Protein AF-A0A9E3NWP6-F1 (afdb_monomer_lite)

Foldseek 3Di:
DDDPQVDAWEKEKEWEDDPQFKIKIWMDGDQDFTKIKIKGWPDADQFKTKIKMKMKTKDQDQAFFPDPDDGDRDDRKIKIKIWIWIWIWGADAQKIKIKTWGKMWIDIPQGIWIKTKIKIWMWGRPDQFKIKIWMKMFMATPDDRGGPGYIYTYIYIYGRNHDHHHPPPPPPDD

Structure (mmCIF, N/CA/C/O backbone):
data_AF-A0A9E3NWP6-F1
#
_entry.id   AF-A0A9E3NWP6-F1
#
loop_
_atom_site.group_PDB
_atom_site.id
_atom_site.type_symbol
_atom_site.label_atom_id
_atom_site.label_alt_id
_atom_site.label_comp_id
_atom_site.label_asym_id
_atom_site.label_entity_id
_atom_site.label_seq_id
_atom_site.pdbx_PDB_ins_code
_atom_site.Cartn_x
_atom_site.Cartn_y
_atom_site.Cartn_z
_atom_site.occupancy
_atom_site.B_iso_or_equiv
_atom_site.auth_seq_id
_atom_site.auth_comp_id
_atom_site.auth_asym_id
_atom_site.auth_atom_id
_atom_site.pdbx_PDB_model_num
ATOM 1 N N . MET A 1 1 ? 6.097 -14.746 -21.390 1.00 36.91 1 MET A N 1
ATOM 2 C CA . MET A 1 1 ? 7.349 -15.071 -20.687 1.00 36.91 1 MET A CA 1
ATOM 3 C C . MET A 1 1 ? 7.131 -14.638 -19.267 1.00 36.91 1 MET A C 1
ATOM 5 O O . MET A 1 1 ? 6.776 -13.486 -19.053 1.00 36.91 1 MET A O 1
ATOM 9 N N . ASP A 1 2 ? 7.140 -15.619 -18.379 1.00 37.25 2 ASP A N 1
ATOM 10 C CA . ASP A 1 2 ? 6.638 -15.508 -17.022 1.00 37.25 2 ASP A CA 1
ATOM 11 C C . ASP A 1 2 ? 7.468 -14.482 -16.260 1.00 37.25 2 ASP A C 1
ATOM 13 O O . ASP A 1 2 ? 8.669 -14.675 -16.076 1.00 37.25 2 ASP A O 1
ATOM 17 N N . ALA A 1 3 ? 6.831 -13.381 -15.846 1.00 45.28 3 ALA A N 1
ATOM 18 C CA . ALA A 1 3 ? 7.364 -12.569 -14.764 1.00 45.28 3 ALA A CA 1
ATOM 19 C C . ALA A 1 3 ? 7.748 -13.545 -13.654 1.00 45.28 3 ALA A C 1
ATOM 21 O O . ALA A 1 3 ? 6.949 -14.434 -13.335 1.00 45.28 3 ALA A O 1
ATOM 22 N N . ASP A 1 4 ? 8.961 -13.425 -13.120 1.00 50.03 4 ASP A N 1
ATOM 23 C CA . ASP A 1 4 ? 9.461 -14.300 -12.067 1.00 50.03 4 ASP A CA 1
ATOM 24 C C . ASP A 1 4 ? 8.696 -14.011 -10.762 1.00 50.03 4 ASP A C 1
ATOM 26 O O . ASP A 1 4 ? 9.177 -13.411 -9.804 1.00 50.03 4 ASP A O 1
ATOM 30 N N . ALA A 1 5 ? 7.427 -14.420 -10.749 1.00 51.50 5 ALA A N 1
ATOM 31 C CA . ALA A 1 5 ? 6.506 -14.388 -9.632 1.00 51.50 5 ALA A CA 1
ATOM 32 C C . ALA A 1 5 ? 6.895 -15.429 -8.571 1.00 51.50 5 ALA A C 1
ATOM 34 O O . ALA A 1 5 ? 6.183 -15.577 -7.578 1.00 51.50 5 ALA A O 1
ATOM 35 N N . SER A 1 6 ? 7.999 -16.162 -8.777 1.00 57.75 6 SER A N 1
ATOM 36 C CA . SER A 1 6 ? 8.410 -17.272 -7.925 1.00 57.75 6 SER A CA 1
ATOM 37 C C . SER A 1 6 ? 8.889 -16.811 -6.547 1.00 57.75 6 SER A C 1
ATOM 39 O O . SER A 1 6 ? 8.763 -17.570 -5.585 1.00 57.75 6 SER A O 1
ATOM 41 N N . ILE A 1 7 ? 9.350 -15.557 -6.406 1.00 69.69 7 ILE A N 1
ATOM 42 C CA . ILE A 1 7 ? 9.814 -15.022 -5.121 1.00 69.69 7 ILE A CA 1
ATOM 43 C C . ILE A 1 7 ? 8.924 -13.856 -4.661 1.00 69.69 7 ILE A C 1
ATOM 45 O O . ILE A 1 7 ? 9.061 -12.730 -5.154 1.00 69.69 7 ILE A O 1
ATOM 49 N N . PRO A 1 8 ? 8.026 -14.075 -3.680 1.00 78.56 8 PRO A N 1
ATOM 50 C CA . PRO A 1 8 ? 7.246 -12.992 -3.104 1.00 78.56 8 PRO A CA 1
ATOM 51 C C . PRO A 1 8 ? 8.163 -11.996 -2.387 1.00 78.56 8 PRO A C 1
ATOM 53 O O . PRO A 1 8 ? 9.048 -12.369 -1.613 1.00 78.56 8 PRO A O 1
ATOM 56 N N . ARG A 1 9 ? 7.926 -10.703 -2.611 1.00 84.19 9 ARG A N 1
ATOM 57 C CA . ARG A 1 9 ? 8.623 -9.624 -1.900 1.00 84.19 9 ARG A CA 1
ATOM 58 C C . ARG A 1 9 ? 7.958 -9.377 -0.557 1.00 84.19 9 ARG A C 1
ATOM 60 O O . ARG A 1 9 ? 6.734 -9.390 -0.463 1.00 84.19 9 ARG A O 1
ATOM 67 N N . PHE A 1 10 ? 8.745 -9.086 0.474 1.00 85.69 10 PHE A N 1
ATOM 68 C CA . PHE A 1 10 ? 8.215 -8.813 1.809 1.00 85.69 10 PHE A CA 1
ATOM 69 C C . PHE A 1 10 ? 8.406 -7.352 2.177 1.00 85.69 10 PHE A C 1
ATOM 71 O O . PHE A 1 10 ? 9.498 -6.800 2.029 1.00 85.69 10 PHE A O 1
ATOM 78 N N . SER A 1 11 ? 7.355 -6.728 2.702 1.00 87.62 11 SER A N 1
ATOM 79 C CA . SER A 1 11 ? 7.422 -5.343 3.159 1.00 87.62 11 SER A CA 1
ATOM 80 C C . SER A 1 11 ? 6.708 -5.126 4.485 1.00 87.62 11 SER A C 1
ATOM 82 O O . SER A 1 11 ? 5.706 -5.763 4.798 1.00 87.62 11 SER A O 1
ATOM 84 N N . ALA A 1 12 ? 7.215 -4.179 5.258 1.00 90.38 12 ALA A N 1
ATOM 85 C CA . ALA A 1 12 ? 6.575 -3.648 6.442 1.00 90.38 12 ALA A CA 1
ATOM 86 C C . ALA A 1 12 ? 6.316 -2.154 6.238 1.00 90.38 12 ALA A C 1
ATOM 88 O O . ALA A 1 12 ? 7.115 -1.438 5.636 1.00 90.38 12 ALA A O 1
ATOM 89 N N . SER A 1 13 ? 5.190 -1.663 6.737 1.00 89.94 13 SER A N 1
ATOM 90 C CA . SER A 1 13 ? 4.888 -0.237 6.735 1.00 89.94 13 SER A CA 1
ATOM 91 C C . SER A 1 13 ? 4.402 0.221 8.092 1.00 89.94 13 SER A C 1
ATOM 93 O O . SER A 1 13 ? 3.730 -0.504 8.819 1.00 89.94 13 SER A O 1
ATOM 95 N N . TRP A 1 14 ? 4.755 1.449 8.426 1.00 91.94 14 TRP A N 1
ATOM 96 C CA . TRP A 1 14 ? 4.299 2.151 9.604 1.00 91.94 14 TRP A CA 1
ATOM 97 C C . TRP A 1 14 ? 3.488 3.351 9.148 1.00 91.94 14 TRP A C 1
ATOM 99 O O . TRP A 1 14 ? 3.963 4.133 8.331 1.00 91.94 14 TRP A O 1
ATOM 109 N N . ARG A 1 15 ? 2.292 3.532 9.703 1.00 90.88 15 ARG A N 1
ATOM 110 C CA . ARG A 1 15 ? 1.419 4.677 9.447 1.00 90.88 15 ARG A CA 1
ATOM 111 C C . ARG A 1 15 ? 0.958 5.314 10.736 1.00 90.88 15 ARG A C 1
ATOM 113 O O . ARG A 1 15 ? 0.640 4.626 11.705 1.00 90.88 15 ARG A O 1
ATOM 120 N N . THR A 1 16 ? 0.857 6.634 10.714 1.00 90.38 16 THR A N 1
ATOM 121 C CA . THR A 1 16 ? 0.251 7.418 11.782 1.00 90.38 16 THR A CA 1
ATOM 122 C C . THR A 1 16 ? -0.849 8.312 11.231 1.00 90.38 16 THR A C 1
ATOM 124 O O . THR A 1 16 ? -0.682 8.943 10.188 1.00 90.38 16 THR A O 1
ATOM 127 N N . GLY A 1 17 ? -1.973 8.391 11.941 1.00 86.62 17 GLY A N 1
ATOM 128 C CA . GLY A 1 17 ? -3.023 9.358 1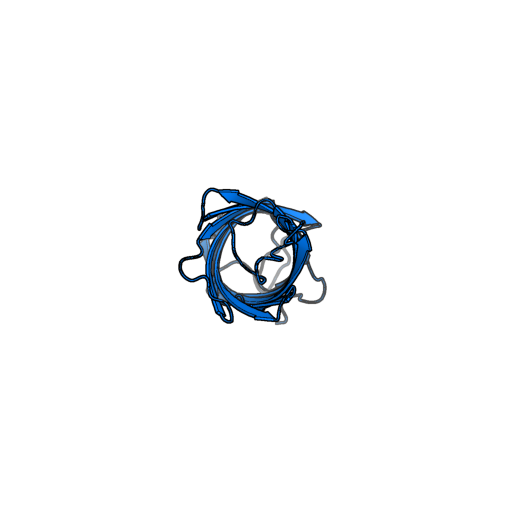1.631 1.00 86.62 17 GLY A CA 1
ATOM 129 C C . GLY A 1 17 ? -2.566 10.796 11.879 1.00 86.62 17 GLY A C 1
ATOM 130 O O . GLY A 1 17 ? -1.887 11.081 12.870 1.00 86.62 17 GLY A O 1
ATOM 131 N N . VAL A 1 18 ? -2.961 11.693 10.977 1.00 86.19 18 VAL A N 1
ATOM 132 C CA . VAL A 1 18 ? -2.773 13.144 11.049 1.00 86.19 18 VAL A CA 1
ATOM 133 C C . VAL A 1 18 ? -4.146 13.792 10.877 1.00 86.19 18 VAL A C 1
ATOM 135 O O . VAL A 1 18 ? -4.735 13.777 9.797 1.00 86.19 18 VAL A O 1
ATOM 138 N N . GLY A 1 19 ? -4.696 14.332 11.964 1.00 82.12 19 GLY A N 1
ATOM 139 C CA . GLY A 1 19 ? -6.079 14.814 11.978 1.00 82.12 19 GLY A CA 1
ATOM 140 C C . GLY A 1 19 ? -7.090 13.688 11.757 1.00 82.12 19 GLY A C 1
ATOM 141 O O . GLY A 1 19 ? -6.796 12.521 12.002 1.00 82.12 19 GLY A O 1
ATOM 142 N N . GLU A 1 20 ? -8.297 14.037 11.306 1.00 78.75 20 GLU A N 1
ATOM 143 C CA . GLU A 1 20 ? -9.404 13.080 11.238 1.00 78.75 20 GLU A CA 1
ATOM 144 C C . GLU A 1 20 ? -9.392 12.181 10.008 1.00 78.75 20 GLU A C 1
ATOM 146 O O . GLU A 1 20 ? -9.890 11.067 10.082 1.00 78.75 20 GLU A O 1
ATOM 151 N N . ARG A 1 21 ? -8.865 12.629 8.867 1.00 83.69 21 ARG A N 1
ATOM 152 C CA . ARG A 1 21 ? -9.033 11.918 7.584 1.00 83.69 21 ARG A CA 1
ATOM 153 C C . ARG A 1 21 ? -7.728 11.512 6.922 1.00 83.69 21 ARG A C 1
ATOM 155 O O . ARG A 1 21 ? -7.772 10.723 5.978 1.00 83.69 21 ARG A O 1
ATOM 162 N N . PHE A 1 22 ? -6.596 12.007 7.411 1.00 87.12 22 PHE A N 1
ATOM 163 C CA . PHE A 1 22 ? -5.298 11.753 6.807 1.00 87.12 22 PHE A CA 1
ATOM 164 C C . PHE A 1 22 ? -4.470 10.793 7.647 1.00 87.12 22 PHE A C 1
ATOM 166 O O . PHE A 1 22 ? -4.563 10.750 8.872 1.00 87.12 22 PHE A O 1
ATOM 173 N N . GLU A 1 23 ? -3.648 10.020 6.961 1.00 89.44 23 GLU A N 1
ATOM 174 C CA . GLU A 1 23 ? -2.584 9.217 7.535 1.00 89.44 23 GLU A CA 1
ATOM 175 C C . GLU A 1 23 ? -1.332 9.434 6.692 1.00 89.44 23 GLU A C 1
ATOM 177 O O . GLU A 1 23 ? -1.413 9.588 5.471 1.00 89.44 23 GLU A O 1
ATOM 182 N N . ILE A 1 24 ? -0.183 9.441 7.352 1.00 92.00 24 ILE A N 1
ATOM 183 C CA . ILE A 1 24 ? 1.125 9.453 6.703 1.00 92.00 24 ILE A CA 1
ATOM 184 C C . ILE A 1 24 ? 1.887 8.209 7.126 1.00 92.00 24 ILE A C 1
ATOM 186 O O . ILE A 1 24 ? 1.740 7.737 8.259 1.00 92.00 24 ILE A O 1
ATOM 190 N N . GLY A 1 25 ? 2.702 7.677 6.229 1.00 90.94 25 GLY A N 1
ATOM 191 C CA . GLY A 1 25 ? 3.407 6.437 6.463 1.00 90.94 25 GLY A CA 1
ATOM 192 C C . GLY A 1 25 ? 4.764 6.351 5.808 1.00 90.94 25 GLY A C 1
ATOM 193 O O . GLY A 1 25 ? 5.115 7.121 4.919 1.00 90.94 25 GLY A O 1
ATOM 194 N N . MET A 1 26 ? 5.503 5.357 6.273 1.00 92.38 26 MET A N 1
ATOM 195 C CA . MET A 1 26 ? 6.764 4.895 5.727 1.00 92.38 26 MET A CA 1
ATOM 196 C C . MET A 1 26 ? 6.650 3.395 5.465 1.00 92.38 26 MET A C 1
ATOM 198 O O . MET A 1 26 ? 6.032 2.669 6.243 1.00 92.38 26 MET A O 1
ATOM 202 N N . GLN A 1 27 ? 7.267 2.921 4.392 1.00 88.06 27 GLN A N 1
ATOM 203 C CA . GLN A 1 27 ? 7.396 1.509 4.059 1.00 88.06 27 GLN A CA 1
ATOM 204 C C . GLN A 1 27 ? 8.871 1.168 3.861 1.00 88.06 27 GLN A C 1
ATOM 206 O O . GLN A 1 27 ? 9.616 1.946 3.273 1.00 88.06 27 GLN A O 1
ATOM 211 N N . ALA A 1 28 ? 9.272 -0.012 4.317 1.00 86.00 28 ALA A N 1
ATOM 212 C CA . ALA A 1 28 ? 10.558 -0.622 4.012 1.00 86.00 28 ALA A CA 1
ATOM 213 C C . ALA A 1 28 ? 10.379 -2.141 3.918 1.00 86.00 28 ALA A C 1
ATOM 215 O O . ALA A 1 28 ? 9.421 -2.692 4.458 1.00 86.00 28 ALA A O 1
ATOM 216 N N . GLY A 1 29 ? 11.280 -2.854 3.254 1.00 76.19 29 GLY A N 1
ATOM 217 C CA . GLY A 1 29 ? 11.186 -4.308 3.216 1.00 76.19 29 GLY A CA 1
ATOM 218 C C . GLY A 1 29 ? 12.443 -4.991 2.721 1.00 76.19 29 GLY A C 1
ATOM 219 O O . GLY A 1 29 ? 13.368 -4.351 2.229 1.00 76.19 29 GLY A O 1
ATOM 220 N N . ILE A 1 30 ? 12.453 -6.314 2.850 1.00 66.88 30 ILE A N 1
ATOM 221 C CA . ILE A 1 30 ? 13.525 -7.165 2.339 1.00 66.88 30 ILE A CA 1
ATOM 222 C C . ILE A 1 30 ? 13.279 -7.298 0.835 1.00 66.88 30 ILE A C 1
ATOM 224 O O . ILE A 1 30 ? 12.220 -7.777 0.428 1.00 66.88 30 ILE A O 1
ATOM 228 N N . LEU A 1 31 ? 14.215 -6.800 0.019 1.00 66.94 31 LEU A N 1
ATOM 229 C CA . LEU A 1 31 ? 14.073 -6.681 -1.444 1.00 66.94 31 LEU A CA 1
ATOM 230 C C . LEU A 1 31 ? 12.910 -5.774 -1.895 1.00 66.94 31 LEU A C 1
ATOM 232 O O . LEU A 1 31 ? 12.494 -5.818 -3.053 1.00 66.94 31 LEU A O 1
ATOM 236 N N . SER A 1 32 ? 12.387 -4.936 -0.993 1.00 68.06 32 SER A N 1
ATOM 237 C CA . SER A 1 32 ? 11.354 -3.950 -1.315 1.00 68.06 32 SER A CA 1
ATOM 238 C C . SER A 1 32 ? 11.915 -2.527 -1.244 1.00 68.06 32 SER A C 1
ATOM 240 O O . SER A 1 32 ? 12.754 -2.245 -0.387 1.00 68.06 32 SER A O 1
ATOM 242 N N . PRO A 1 33 ? 11.440 -1.612 -2.107 1.00 70.69 33 PRO A N 1
ATOM 243 C CA . PRO A 1 33 ? 11.812 -0.202 -2.051 1.00 70.69 33 PRO A CA 1
ATOM 244 C C . PRO A 1 33 ? 11.476 0.423 -0.686 1.00 70.69 33 PRO A C 1
ATOM 246 O O . PRO A 1 33 ? 10.473 0.060 -0.062 1.00 70.69 33 PRO A O 1
ATOM 249 N N . VAL A 1 34 ? 12.273 1.402 -0.250 1.00 84.44 34 VAL A N 1
ATOM 250 C CA . VAL A 1 34 ? 11.901 2.271 0.878 1.00 84.44 34 VAL A CA 1
ATOM 251 C C . VAL A 1 34 ? 11.014 3.383 0.336 1.00 84.44 34 VAL A C 1
ATOM 253 O O . VAL A 1 34 ? 11.286 3.942 -0.725 1.00 84.44 34 VAL A O 1
ATOM 256 N N . GLY A 1 35 ? 9.933 3.708 1.031 1.00 87.38 35 GLY A N 1
ATOM 257 C CA . GLY A 1 35 ? 8.978 4.690 0.542 1.00 87.38 35 GLY A CA 1
ATOM 258 C C . GLY A 1 35 ? 8.198 5.390 1.632 1.00 87.38 35 GLY A C 1
ATOM 259 O O . GLY A 1 35 ? 8.239 5.011 2.799 1.00 87.38 35 GLY A O 1
ATOM 260 N N . PHE A 1 36 ? 7.454 6.401 1.207 1.00 91.94 36 PHE A N 1
ATOM 261 C CA . PHE A 1 36 ? 6.518 7.151 2.024 1.00 91.94 36 PHE A CA 1
ATOM 262 C C . PHE A 1 36 ? 5.139 7.090 1.384 1.00 91.94 36 PHE A C 1
ATOM 264 O O . PHE A 1 36 ? 5.004 7.074 0.157 1.00 91.94 36 PHE A O 1
ATOM 271 N N . ASP A 1 37 ? 4.102 7.050 2.210 1.00 90.06 37 ASP A N 1
ATOM 272 C CA . ASP A 1 37 ? 2.731 7.116 1.731 1.00 90.06 37 ASP A CA 1
ATOM 273 C C . ASP A 1 37 ? 1.894 8.150 2.465 1.00 90.06 37 ASP A C 1
ATOM 275 O O . ASP A 1 37 ? 2.145 8.502 3.616 1.00 90.06 37 ASP A O 1
ATOM 279 N N . VAL A 1 38 ? 0.906 8.660 1.740 1.00 91.44 38 VAL A N 1
ATOM 280 C CA . VAL A 1 38 ? -0.152 9.513 2.252 1.00 91.44 38 VAL A CA 1
ATOM 281 C C . VAL A 1 38 ? -1.462 8.827 1.918 1.00 91.44 38 VAL A C 1
ATOM 283 O O . VAL A 1 38 ? -1.704 8.408 0.786 1.00 91.44 38 VAL A O 1
ATOM 286 N N . LYS A 1 39 ? -2.325 8.703 2.916 1.00 91.75 39 LYS A N 1
ATOM 287 C CA . LYS A 1 39 ? -3.651 8.119 2.773 1.00 91.75 39 LYS A CA 1
ATOM 288 C C . LYS A 1 39 ? -4.683 9.136 3.214 1.00 91.75 39 LYS A C 1
ATOM 290 O O . LYS A 1 39 ? -4.601 9.702 4.301 1.00 91.75 39 LYS A O 1
ATOM 295 N N . TRP A 1 40 ? -5.676 9.343 2.368 1.00 91.38 40 TRP A N 1
ATOM 296 C CA . TRP A 1 40 ? -6.817 10.199 2.624 1.00 91.38 40 TRP A CA 1
ATOM 297 C C . TRP A 1 40 ? -8.092 9.365 2.626 1.00 91.38 40 TRP A C 1
ATOM 299 O O . TRP A 1 40 ? -8.344 8.599 1.705 1.00 91.38 40 TRP A O 1
ATOM 309 N N . ASN A 1 41 ? -8.906 9.517 3.665 1.00 89.50 41 ASN A N 1
ATOM 310 C CA . ASN A 1 41 ? -10.128 8.751 3.875 1.00 89.50 41 ASN A CA 1
ATOM 311 C C . ASN A 1 41 ? -11.349 9.684 3.745 1.00 89.50 41 ASN A C 1
ATOM 313 O O . ASN A 1 41 ? -11.809 10.217 4.762 1.00 89.50 41 ASN A O 1
ATOM 317 N N . PRO A 1 42 ? -11.853 9.951 2.527 1.00 87.25 42 PRO A N 1
ATOM 318 C CA . PRO A 1 42 ? -13.016 10.813 2.328 1.00 87.25 42 PRO A CA 1
ATOM 319 C C . PRO A 1 42 ? -14.309 10.214 2.880 1.00 87.25 42 PRO A C 1
ATOM 321 O O . PRO A 1 42 ? -15.148 10.965 3.375 1.00 87.25 42 PRO A O 1
ATOM 324 N N . VAL A 1 43 ? -14.470 8.888 2.809 1.00 85.31 43 VAL A N 1
ATOM 325 C CA . VAL A 1 43 ? -15.674 8.193 3.276 1.00 85.31 43 VAL A CA 1
ATOM 326 C C . VAL A 1 43 ? -15.291 7.231 4.381 1.00 85.31 43 VAL A C 1
ATOM 328 O O . VAL A 1 43 ? -14.469 6.337 4.183 1.00 85.31 43 VAL A O 1
ATOM 331 N N . ARG A 1 44 ? -15.915 7.424 5.543 1.00 80.00 44 ARG A N 1
ATOM 332 C CA . ARG A 1 44 ? -15.776 6.552 6.704 1.00 80.00 44 ARG A CA 1
ATOM 333 C C . ARG A 1 44 ? -17.151 6.169 7.215 1.00 80.00 44 ARG A C 1
ATOM 335 O O . ARG A 1 44 ? -17.863 7.015 7.752 1.00 80.00 44 ARG A O 1
ATOM 342 N N . GLY A 1 45 ? -17.534 4.918 7.012 1.00 75.00 45 GLY A N 1
ATOM 343 C CA . GLY A 1 45 ? -18.863 4.420 7.335 1.00 75.00 45 GLY A CA 1
ATOM 344 C C . GLY A 1 45 ? -18.831 3.291 8.355 1.00 75.00 45 GLY A C 1
ATOM 345 O O . GLY A 1 45 ? -17.805 2.682 8.637 1.00 75.00 45 GLY A O 1
ATOM 346 N N . ARG A 1 46 ? -20.001 2.953 8.905 1.00 79.62 46 ARG A N 1
ATOM 347 C CA . ARG A 1 46 ? -20.125 1.787 9.794 1.00 79.62 46 ARG A CA 1
ATOM 348 C C . ARG A 1 46 ? -19.818 0.473 9.070 1.00 79.62 46 ARG A C 1
ATOM 350 O O . ARG A 1 46 ? -19.254 -0.426 9.681 1.00 79.62 46 ARG A O 1
ATOM 357 N N . THR A 1 47 ? -20.185 0.387 7.794 1.00 84.56 47 THR A N 1
ATOM 358 C CA . THR A 1 47 ? -20.093 -0.838 6.984 1.00 84.56 47 THR A CA 1
ATOM 359 C C . THR A 1 47 ? -19.074 -0.718 5.859 1.00 84.56 47 THR A C 1
ATOM 361 O O . THR A 1 47 ? -18.425 -1.702 5.524 1.00 84.56 47 THR A O 1
ATOM 364 N N . PHE A 1 48 ? -18.926 0.473 5.283 1.00 88.69 48 PHE A N 1
ATOM 365 C CA . PHE A 1 48 ? -18.120 0.689 4.088 1.00 88.69 48 PHE A CA 1
ATOM 366 C C . PHE A 1 48 ? -17.219 1.904 4.235 1.00 88.69 48 PHE A C 1
ATOM 368 O O . PHE A 1 48 ? -17.662 2.939 4.740 1.00 88.69 48 PHE A O 1
ATOM 375 N N . ASP A 1 49 ? -16.009 1.773 3.698 1.00 85.00 49 ASP A N 1
ATOM 376 C CA . ASP A 1 49 ? -15.009 2.826 3.642 1.00 85.00 49 ASP A CA 1
ATOM 377 C C . ASP A 1 49 ? -14.395 2.979 2.270 1.00 85.00 49 ASP A C 1
ATOM 379 O O . ASP A 1 49 ? -14.180 2.011 1.539 1.00 85.00 49 ASP A O 1
ATOM 383 N N . LEU A 1 50 ? -14.009 4.218 1.992 1.00 89.19 50 LEU A N 1
ATOM 384 C CA . LEU A 1 50 ? -13.230 4.574 0.825 1.00 89.19 50 LEU A CA 1
ATOM 385 C C . LEU A 1 50 ? -12.041 5.411 1.268 1.00 89.19 50 LEU A C 1
ATOM 387 O O . LEU A 1 50 ? -12.201 6.436 1.942 1.00 89.19 50 LEU A O 1
ATOM 391 N N . ALA A 1 51 ? -10.856 5.007 0.828 1.00 88.56 51 ALA A N 1
ATOM 392 C CA . ALA A 1 51 ? -9.656 5.805 0.965 1.00 88.56 51 ALA A CA 1
ATOM 393 C C . ALA A 1 51 ? -8.863 5.859 -0.338 1.00 88.56 51 ALA A C 1
ATOM 395 O O . ALA A 1 51 ? -8.793 4.898 -1.095 1.00 88.56 51 ALA A O 1
ATOM 396 N N . PHE A 1 52 ? -8.234 6.998 -0.581 1.00 89.75 52 PHE A N 1
ATOM 397 C CA . PHE A 1 52 ? -7.240 7.171 -1.625 1.00 89.75 52 PHE A CA 1
ATOM 398 C C . PHE A 1 52 ? -5.872 7.127 -0.971 1.00 89.75 52 PHE A C 1
ATOM 400 O O . PHE A 1 52 ? -5.637 7.818 0.021 1.00 89.75 52 PHE A O 1
ATOM 407 N N . MET A 1 53 ? -4.972 6.310 -1.503 1.00 89.00 53 MET A N 1
ATOM 408 C CA . MET A 1 53 ? -3.614 6.226 -0.995 1.00 89.00 53 MET A CA 1
ATOM 409 C C . MET A 1 53 ? -2.639 6.491 -2.127 1.00 89.00 53 MET A C 1
ATOM 411 O O . MET A 1 53 ? -2.711 5.878 -3.186 1.00 89.00 53 MET A O 1
ATOM 415 N N . THR A 1 54 ? -1.708 7.399 -1.884 1.00 87.44 54 THR A N 1
ATOM 416 C CA . THR A 1 54 ? -0.582 7.657 -2.769 1.00 87.44 54 THR A CA 1
ATOM 417 C C . THR A 1 54 ? 0.681 7.221 -2.052 1.00 87.44 54 THR A C 1
ATOM 419 O O . THR A 1 54 ? 0.904 7.553 -0.889 1.00 87.44 54 THR A O 1
ATOM 422 N N . ARG A 1 55 ? 1.504 6.420 -2.721 1.00 86.69 55 ARG A N 1
ATOM 423 C CA . ARG A 1 55 ? 2.772 5.949 -2.168 1.00 86.69 55 ARG A CA 1
ATOM 424 C C . ARG A 1 55 ? 3.884 6.227 -3.154 1.00 86.69 55 ARG A C 1
ATOM 426 O O . ARG A 1 55 ? 3.870 5.679 -4.247 1.00 86.69 55 ARG A O 1
ATOM 433 N N . GLY A 1 56 ? 4.859 7.023 -2.746 1.00 81.69 56 GLY A N 1
ATOM 434 C CA . GLY A 1 56 ? 6.128 7.147 -3.451 1.00 81.69 56 GLY A CA 1
ATOM 435 C C . GLY A 1 56 ? 7.142 6.205 -2.824 1.00 81.69 56 GLY A C 1
ATOM 436 O O . GLY A 1 56 ? 7.282 6.165 -1.605 1.00 81.69 56 GLY A O 1
ATOM 437 N N . SER A 1 57 ? 7.850 5.435 -3.633 1.00 78.69 57 SER A N 1
ATOM 438 C CA . SER A 1 57 ? 8.905 4.553 -3.159 1.00 78.69 57 SER A CA 1
ATOM 439 C C . SER A 1 57 ? 10.114 4.629 -4.073 1.00 78.69 57 SER A C 1
ATOM 441 O O . SER A 1 57 ? 9.989 4.888 -5.269 1.00 78.69 57 SER A O 1
ATOM 443 N N . LEU A 1 58 ? 11.294 4.454 -3.497 1.00 73.62 58 LEU A N 1
ATOM 444 C CA . LEU A 1 58 ? 12.556 4.505 -4.207 1.00 73.62 58 LEU A CA 1
ATOM 445 C C . LEU A 1 58 ? 13.309 3.209 -3.941 1.00 73.62 58 LEU A C 1
ATOM 447 O O . LEU A 1 58 ? 13.529 2.808 -2.796 1.00 73.62 58 LEU A O 1
ATOM 451 N N . SER A 1 59 ? 13.657 2.527 -5.024 1.00 68.50 59 SER A N 1
ATOM 452 C CA . SER A 1 59 ? 14.450 1.311 -4.999 1.00 68.50 59 SER A CA 1
ATOM 453 C C . SER A 1 59 ? 15.773 1.571 -5.685 1.00 68.50 59 SER A C 1
ATOM 455 O O . SER A 1 59 ? 15.826 2.178 -6.754 1.00 68.50 59 SER A O 1
ATOM 457 N N . VAL A 1 60 ? 16.845 1.071 -5.089 1.00 60.50 60 VAL A N 1
ATOM 458 C CA . VAL A 1 60 ? 18.098 0.887 -5.810 1.00 60.50 60 VAL A CA 1
ATOM 459 C C . VAL A 1 60 ? 18.086 -0.564 -6.263 1.00 60.50 60 VAL A C 1
ATOM 461 O O . VAL A 1 60 ? 18.347 -1.461 -5.466 1.00 60.50 60 VAL A O 1
ATOM 464 N N . SER A 1 61 ? 17.694 -0.801 -7.515 1.00 55.31 61 SER A N 1
ATOM 465 C CA . SER A 1 61 ? 17.693 -2.144 -8.093 1.00 55.31 61 SER A CA 1
ATOM 466 C C . SER A 1 61 ? 18.874 -2.307 -9.039 1.00 55.31 61 SER A C 1
ATOM 468 O O . SER A 1 61 ? 19.103 -1.479 -9.925 1.00 55.31 61 SER A O 1
ATOM 470 N N . LEU A 1 62 ? 19.576 -3.426 -8.909 1.00 48.78 62 LEU A N 1
ATOM 471 C CA . LEU A 1 62 ? 20.380 -3.973 -9.996 1.00 48.78 62 LEU A CA 1
ATOM 472 C C . LEU A 1 62 ? 19.384 -4.531 -11.024 1.00 48.78 62 LEU A C 1
ATOM 474 O O . LEU A 1 62 ? 18.827 -5.605 -10.828 1.00 48.78 62 LEU A O 1
ATOM 478 N N . GLY A 1 63 ? 19.045 -3.740 -12.043 1.00 45.56 63 GLY A N 1
ATOM 479 C CA . GLY A 1 63 ? 18.033 -4.125 -13.029 1.00 45.56 63 GLY A CA 1
ATOM 480 C C . GLY A 1 63 ? 18.578 -5.161 -14.010 1.00 45.56 63 GLY A C 1
ATOM 481 O O . GLY A 1 63 ? 19.624 -4.928 -14.619 1.00 45.56 63 GLY A O 1
ATOM 482 N N . GLN A 1 64 ? 17.864 -6.274 -14.199 1.00 46.97 64 GLN A N 1
ATOM 483 C CA . GLN A 1 64 ? 18.136 -7.217 -15.286 1.00 46.97 64 GLN A CA 1
ATOM 484 C C . GLN A 1 64 ? 17.576 -6.670 -16.612 1.00 46.97 64 GLN A C 1
ATOM 486 O O . GLN A 1 64 ? 16.536 -6.010 -16.651 1.00 46.97 64 GLN A O 1
ATOM 491 N N . ARG A 1 65 ? 18.334 -6.848 -17.698 1.00 47.69 65 ARG A N 1
ATOM 492 C CA . ARG A 1 65 ? 18.016 -6.373 -19.053 1.00 47.69 65 ARG A CA 1
ATOM 493 C C . ARG A 1 65 ? 17.022 -7.334 -19.707 1.00 47.69 65 ARG A C 1
ATOM 495 O O . ARG A 1 65 ? 17.291 -8.527 -19.753 1.00 47.69 65 ARG A O 1
ATOM 502 N N . HIS A 1 66 ? 15.930 -6.815 -20.265 1.00 46.25 66 HIS A N 1
ATOM 503 C CA . HIS A 1 66 ? 15.093 -7.569 -21.196 1.00 46.25 66 HIS A CA 1
ATOM 504 C C . HIS A 1 66 ? 15.443 -7.132 -22.622 1.00 46.25 66 HIS A C 1
ATOM 506 O O . HIS A 1 66 ? 14.888 -6.174 -23.150 1.00 46.25 66 HIS A O 1
ATOM 512 N N . GLU A 1 67 ? 16.430 -7.790 -23.227 1.00 45.00 67 GLU A N 1
ATOM 513 C CA . GLU A 1 67 ? 16.689 -7.687 -24.663 1.00 45.00 67 GLU A CA 1
ATOM 514 C C . GLU A 1 67 ? 17.074 -9.076 -25.164 1.00 45.00 67 GLU A C 1
ATOM 516 O O . GLU A 1 67 ? 18.004 -9.696 -24.650 1.00 45.00 67 GLU A O 1
ATOM 521 N N . GLY A 1 68 ? 16.284 -9.582 -26.112 1.00 47.00 68 GLY A N 1
ATOM 522 C CA . GLY A 1 68 ? 16.104 -10.999 -26.430 1.00 47.00 68 GLY A CA 1
ATOM 523 C C . GLY A 1 68 ? 17.292 -11.777 -26.993 1.00 47.00 68 GLY A C 1
ATOM 524 O O . GLY A 1 68 ? 17.050 -12.745 -27.702 1.00 47.00 68 GLY A O 1
ATOM 525 N N . THR A 1 69 ? 18.543 -11.429 -26.694 1.00 46.25 69 THR A N 1
ATOM 526 C CA . THR A 1 69 ? 19.691 -12.223 -27.163 1.00 46.25 69 THR A CA 1
ATOM 527 C C . THR A 1 69 ? 20.943 -12.209 -26.287 1.00 46.25 69 THR A C 1
ATOM 529 O O . THR A 1 69 ? 21.858 -12.966 -26.595 1.00 46.25 69 THR A O 1
ATOM 532 N N . SER A 1 70 ? 21.052 -11.438 -25.200 1.00 46.62 70 SER A N 1
ATOM 533 C CA . SER A 1 70 ? 22.227 -11.526 -24.308 1.00 46.62 70 SER A CA 1
ATOM 534 C C . SER A 1 70 ? 21.934 -10.951 -22.920 1.00 46.62 70 SER A C 1
ATOM 536 O O . SER A 1 70 ? 21.580 -9.778 -22.794 1.00 46.62 70 SER A O 1
ATOM 538 N N . GLU A 1 71 ? 22.114 -11.762 -21.875 1.00 46.62 71 GLU A N 1
ATOM 539 C CA . GLU A 1 71 ? 22.103 -11.317 -20.477 1.00 46.62 71 GLU A CA 1
ATOM 540 C C . GLU A 1 71 ? 23.324 -10.429 -20.188 1.00 46.62 71 GLU A C 1
ATOM 542 O O . GLU A 1 71 ? 24.344 -10.870 -19.667 1.00 46.62 71 GLU A O 1
ATOM 547 N N . GLU A 1 72 ? 23.241 -9.145 -20.529 1.00 43.19 72 GLU A N 1
ATOM 548 C CA . GLU A 1 72 ? 24.188 -8.148 -20.027 1.00 43.19 72 GLU A CA 1
ATOM 549 C C . GLU A 1 72 ? 23.680 -7.603 -18.685 1.00 43.19 72 GLU A C 1
ATOM 551 O O . GLU A 1 72 ? 22.872 -6.674 -18.605 1.00 43.19 72 GLU A O 1
ATOM 556 N N . LEU A 1 73 ? 24.163 -8.218 -17.607 1.00 50.03 73 LEU A N 1
ATOM 557 C CA . LEU A 1 73 ? 24.090 -7.699 -16.244 1.00 50.03 73 LEU A CA 1
ATOM 558 C C . LEU A 1 73 ? 25.132 -6.586 -16.080 1.00 50.03 73 LEU A C 1
ATOM 560 O O . LEU A 1 73 ? 26.273 -6.888 -15.756 1.00 50.03 73 LEU A O 1
ATOM 564 N N . ASN A 1 74 ? 24.775 -5.315 -16.308 1.00 46.00 74 ASN A N 1
ATOM 565 C CA . ASN A 1 74 ? 25.553 -4.177 -15.783 1.00 46.00 74 ASN A CA 1
ATOM 566 C C . ASN A 1 74 ? 24.860 -2.811 -15.948 1.00 46.00 74 ASN A C 1
ATOM 568 O O . ASN A 1 74 ? 25.318 -1.930 -16.673 1.00 46.00 74 ASN 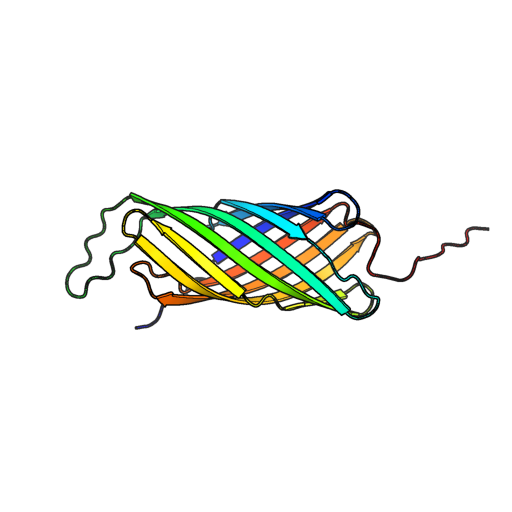A O 1
ATOM 572 N N . SER A 1 75 ? 23.780 -2.563 -15.204 1.00 45.69 75 SER A N 1
ATOM 573 C CA . SER A 1 75 ? 23.472 -1.172 -14.851 1.00 45.69 75 SER A CA 1
ATOM 574 C C . SER A 1 75 ? 22.820 -1.068 -13.477 1.00 45.69 75 SER A C 1
ATOM 576 O O . SER A 1 75 ? 21.659 -1.441 -13.302 1.00 45.69 75 SER A O 1
ATOM 578 N N . THR A 1 76 ? 23.553 -0.510 -12.512 1.00 54.56 76 THR A N 1
ATOM 579 C CA . THR A 1 76 ? 22.989 -0.004 -11.256 1.00 54.56 76 THR A CA 1
ATOM 580 C C . THR A 1 76 ? 22.067 1.166 -11.591 1.00 54.56 76 THR A C 1
ATOM 582 O O . THR A 1 76 ? 22.525 2.220 -12.037 1.00 54.56 76 THR A O 1
ATOM 585 N N . GLY A 1 77 ? 20.760 0.968 -11.430 1.00 61.56 77 GLY A N 1
ATOM 586 C CA . GLY A 1 77 ? 19.741 1.976 -11.700 1.00 61.56 77 GLY A CA 1
ATOM 587 C C . GLY A 1 77 ? 19.000 2.358 -10.424 1.00 61.56 77 GLY A C 1
ATOM 588 O O . GLY A 1 77 ? 18.728 1.515 -9.571 1.00 61.56 77 GLY A O 1
ATOM 589 N N . VAL A 1 78 ? 18.658 3.638 -10.292 1.00 62.38 78 VAL A N 1
ATOM 590 C CA . VAL A 1 78 ? 17.653 4.066 -9.314 1.00 62.38 78 VAL A CA 1
ATOM 591 C C . VAL A 1 78 ? 16.296 3.938 -9.992 1.00 62.38 78 VAL A C 1
ATOM 593 O O . VAL A 1 78 ? 16.071 4.561 -11.029 1.00 62.38 78 VAL A O 1
ATOM 596 N N . LEU A 1 79 ? 15.424 3.120 -9.412 1.00 78.31 79 LEU A N 1
ATOM 597 C CA . LEU A 1 79 ? 14.049 2.920 -9.847 1.00 78.31 79 LEU A CA 1
ATOM 598 C C . LEU A 1 79 ? 13.128 3.636 -8.856 1.00 78.31 79 LEU A C 1
ATOM 600 O O . LEU A 1 79 ? 12.963 3.204 -7.712 1.00 78.31 79 LEU A O 1
ATOM 604 N N . GLY A 1 80 ? 12.536 4.747 -9.283 1.00 84.81 80 GLY A N 1
ATOM 605 C CA . GLY A 1 80 ? 11.464 5.403 -8.538 1.00 84.81 80 GLY A CA 1
ATOM 606 C C . GLY A 1 80 ? 10.127 4.780 -8.915 1.00 84.81 80 GLY A C 1
ATOM 607 O O . GLY A 1 80 ? 9.846 4.639 -10.096 1.00 84.81 80 GLY A O 1
ATOM 608 N N . VAL A 1 81 ? 9.287 4.422 -7.947 1.00 86.12 81 VAL A N 1
ATOM 609 C CA . VAL A 1 81 ? 7.951 3.863 -8.202 1.00 86.12 81 VAL A CA 1
ATOM 610 C C . VAL A 1 81 ? 6.908 4.626 -7.402 1.00 86.12 81 VAL A C 1
ATOM 612 O O . VAL A 1 81 ? 6.980 4.699 -6.174 1.00 86.12 81 VAL A O 1
ATOM 615 N N . VAL A 1 82 ? 5.910 5.166 -8.095 1.00 89.94 82 VAL A N 1
ATOM 616 C CA . VAL A 1 82 ? 4.736 5.805 -7.500 1.00 89.94 82 VAL A CA 1
ATOM 617 C C . VAL A 1 82 ? 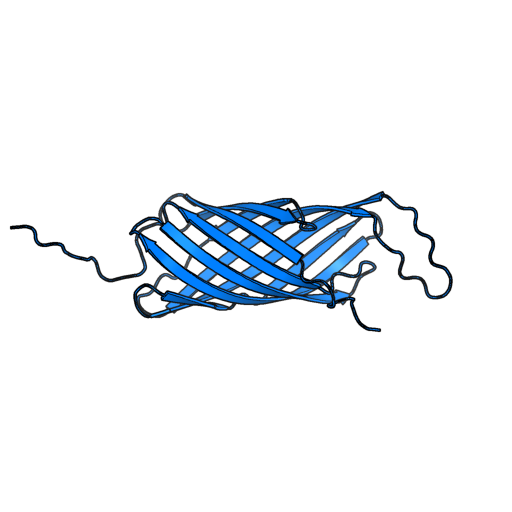3.542 4.874 -7.650 1.00 89.94 82 VAL A C 1
ATOM 619 O O . VAL A 1 82 ? 3.184 4.495 -8.759 1.00 89.94 82 VAL A O 1
ATOM 622 N N . HIS A 1 83 ? 2.900 4.521 -6.543 1.00 91.06 83 HIS A N 1
ATOM 623 C CA . HIS A 1 83 ? 1.671 3.739 -6.519 1.00 91.06 83 HIS A CA 1
ATOM 624 C C . HIS A 1 83 ? 0.469 4.618 -6.177 1.00 91.06 83 HIS A C 1
ATOM 626 O O . HIS A 1 83 ? 0.531 5.444 -5.263 1.00 91.06 83 HIS A O 1
ATOM 632 N N . LEU A 1 84 ? -0.643 4.367 -6.864 1.00 92.81 84 LEU A N 1
ATOM 633 C CA . LEU A 1 84 ? -1.904 5.093 -6.718 1.00 92.81 84 LEU A CA 1
ATOM 634 C C . LEU A 1 84 ? -3.091 4.124 -6.534 1.00 92.81 84 LEU A C 1
ATOM 636 O O . LEU A 1 84 ? -3.939 4.016 -7.423 1.00 92.81 84 LEU A O 1
ATOM 640 N N . PRO A 1 85 ? -3.151 3.350 -5.435 1.00 92.06 85 PRO A N 1
ATOM 641 C CA . PRO A 1 85 ? -4.310 2.516 -5.138 1.00 92.06 85 PRO A CA 1
ATOM 642 C C . PRO A 1 85 ? -5.499 3.292 -4.558 1.00 92.06 85 PRO A C 1
ATOM 644 O O . PRO A 1 85 ? -5.362 4.228 -3.764 1.00 92.06 85 PRO A O 1
ATOM 647 N N . VAL A 1 86 ? -6.688 2.796 -4.886 1.00 93.56 86 VAL A N 1
ATOM 648 C CA . VAL A 1 86 ? -7.944 3.095 -4.200 1.00 93.56 86 VAL A CA 1
ATOM 649 C C . VAL A 1 86 ? -8.193 1.977 -3.196 1.00 93.56 86 VAL A C 1
ATOM 651 O O . VAL A 1 86 ? -8.232 0.812 -3.568 1.00 93.56 86 VAL A O 1
ATOM 654 N N . LEU A 1 87 ? -8.340 2.317 -1.921 1.00 92.44 87 LEU A N 1
ATOM 655 C CA . LEU A 1 87 ? -8.627 1.373 -0.847 1.00 92.44 87 LEU A CA 1
ATOM 656 C C . LEU A 1 87 ? -10.137 1.314 -0.605 1.00 92.44 87 LEU A C 1
ATOM 658 O O . LEU A 1 87 ? -10.762 2.323 -0.275 1.00 92.44 87 LEU A O 1
ATOM 662 N N . LEU A 1 88 ? -10.697 0.120 -0.736 1.00 92.94 88 LEU A N 1
ATOM 663 C CA . LEU A 1 88 ? -12.099 -0.197 -0.496 1.00 92.94 88 LEU A CA 1
ATOM 664 C C . LEU A 1 88 ? -12.187 -1.062 0.757 1.00 92.94 88 LEU A C 1
ATOM 666 O O . LEU A 1 88 ? -11.622 -2.154 0.781 1.00 92.94 88 LEU A O 1
ATOM 670 N N . GLY A 1 89 ? -12.861 -0.568 1.793 1.00 91.19 89 GLY A N 1
ATOM 671 C CA . GLY A 1 89 ? -12.987 -1.247 3.081 1.00 91.19 89 GLY A CA 1
ATOM 672 C C . GLY A 1 89 ? -14.398 -1.770 3.328 1.00 91.19 89 GLY A C 1
ATOM 673 O O . GLY A 1 89 ? -15.366 -1.028 3.165 1.00 91.19 89 GLY A O 1
ATOM 674 N N . LEU A 1 90 ? -14.517 -3.023 3.769 1.00 91.56 90 LEU A N 1
ATOM 675 C CA . LEU A 1 90 ? -15.753 -3.598 4.307 1.00 91.56 90 LEU A CA 1
ATOM 676 C C . LEU A 1 90 ? -15.565 -3.956 5.778 1.00 91.56 90 LEU A C 1
ATOM 678 O O . LEU A 1 90 ? -14.745 -4.807 6.123 1.00 91.56 90 LEU A O 1
ATOM 682 N N . ASN A 1 91 ? -16.334 -3.302 6.642 1.00 87.62 91 ASN A N 1
ATOM 683 C CA . ASN A 1 91 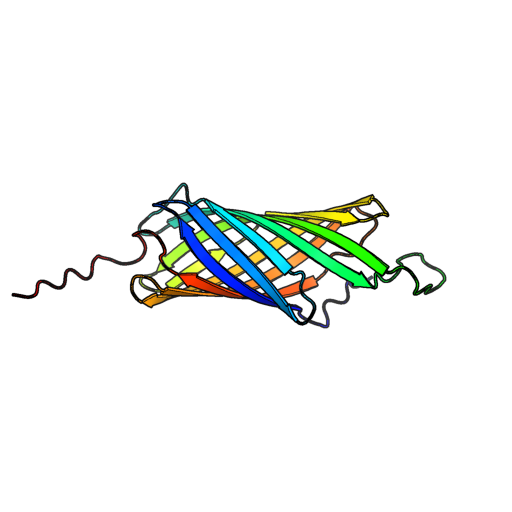? -16.190 -3.374 8.091 1.00 87.62 91 ASN A CA 1
ATOM 684 C C . ASN A 1 91 ? -17.066 -4.465 8.707 1.00 87.62 91 ASN A C 1
ATOM 686 O O . ASN A 1 91 ? -18.285 -4.473 8.543 1.00 87.62 91 ASN A O 1
ATOM 690 N N . ALA A 1 92 ? -16.440 -5.326 9.505 1.00 88.19 92 ALA A N 1
ATOM 691 C CA . ALA A 1 92 ? -17.060 -6.392 10.280 1.00 88.19 92 ALA A CA 1
ATOM 692 C C . ALA A 1 92 ? -16.532 -6.354 11.728 1.00 88.19 92 ALA A C 1
ATOM 694 O O . ALA A 1 92 ? -15.717 -7.172 12.159 1.00 88.19 92 ALA A O 1
ATOM 695 N N . GLY A 1 93 ? -16.983 -5.357 12.496 1.00 85.94 93 GLY A N 1
ATOM 696 C CA . GLY A 1 93 ? -16.569 -5.172 13.890 1.00 85.94 93 GLY A CA 1
ATOM 697 C C . GLY A 1 93 ? -15.094 -4.753 14.006 1.00 85.94 93 GLY A C 1
ATOM 698 O O . GLY A 1 93 ? -14.757 -3.668 13.531 1.00 85.94 93 GLY A O 1
ATOM 699 N N . PRO A 1 94 ? -14.215 -5.544 14.657 1.00 86.25 94 PRO A N 1
ATOM 700 C CA . PRO A 1 94 ? -12.787 -5.233 14.770 1.00 86.25 94 PRO A CA 1
ATOM 701 C C . PRO A 1 94 ? -11.975 -5.592 13.514 1.00 86.25 94 PRO A C 1
ATOM 703 O O . PRO A 1 94 ? -10.776 -5.311 13.473 1.00 86.25 94 PRO A O 1
ATOM 706 N N . VAL A 1 95 ? -12.600 -6.231 12.522 1.00 89.56 95 VAL A N 1
ATOM 707 C CA . VAL A 1 95 ? -11.957 -6.674 11.283 1.00 89.56 95 VAL A CA 1
ATOM 708 C C . VAL A 1 95 ? -12.511 -5.875 10.106 1.00 89.56 95 VAL A C 1
ATOM 710 O O . VAL A 1 95 ? -13.721 -5.691 9.998 1.00 89.56 95 VAL A O 1
ATOM 713 N N . THR A 1 96 ? -11.635 -5.435 9.208 1.00 90.62 96 THR A N 1
ATOM 714 C CA . THR A 1 96 ? -12.000 -4.786 7.944 1.00 90.62 96 THR A CA 1
ATOM 715 C C . THR A 1 96 ? -11.332 -5.523 6.793 1.00 90.62 96 THR A C 1
ATOM 717 O O . THR A 1 96 ? -10.112 -5.677 6.780 1.00 90.62 96 THR A O 1
ATOM 720 N N . PHE A 1 97 ? -12.112 -5.956 5.809 1.00 93.38 97 PHE A N 1
ATOM 721 C CA . PHE A 1 97 ? -11.579 -6.489 4.556 1.00 93.38 97 PHE A CA 1
ATOM 722 C C . PHE A 1 97 ? -11.231 -5.330 3.632 1.00 93.38 97 PHE A C 1
ATOM 724 O O . PHE A 1 97 ? -12.039 -4.418 3.472 1.00 93.38 97 PHE A O 1
ATOM 731 N N . VAL A 1 98 ? -10.036 -5.351 3.045 1.00 93.19 98 VAL A N 1
ATOM 732 C CA . VAL A 1 98 ? -9.514 -4.248 2.236 1.00 93.19 98 VAL A CA 1
ATOM 733 C C . VAL A 1 98 ? -9.183 -4.747 0.836 1.00 93.19 98 VAL A C 1
ATOM 735 O O . VAL A 1 98 ? -8.334 -5.619 0.678 1.00 93.19 98 VAL A O 1
ATOM 738 N N . GLY A 1 99 ? -9.820 -4.170 -0.179 1.00 95.12 99 GLY A N 1
ATOM 739 C CA . GLY A 1 99 ? -9.392 -4.274 -1.574 1.00 95.12 99 GLY A CA 1
ATOM 740 C C . GLY A 1 99 ? -8.606 -3.031 -1.983 1.00 95.12 99 GLY A C 1
ATOM 741 O O . GLY A 1 99 ? -8.981 -1.925 -1.602 1.00 95.12 99 GLY A O 1
ATOM 742 N N . SER A 1 100 ? -7.522 -3.190 -2.742 1.00 95.25 100 SER A N 1
ATOM 743 C CA . SER A 1 100 ? -6.633 -2.085 -3.139 1.00 95.25 100 SER A CA 1
ATOM 744 C C . SER A 1 100 ? -6.310 -2.039 -4.648 1.00 95.25 100 SER A C 1
ATOM 746 O O . SER A 1 100 ? -5.132 -2.065 -5.026 1.00 95.25 100 SER A O 1
ATOM 748 N N . PRO A 1 101 ? -7.315 -1.985 -5.550 1.00 95.88 101 PRO A N 1
ATOM 749 C CA . PRO A 1 101 ? -7.064 -1.810 -6.981 1.00 95.88 101 PRO A CA 1
ATOM 750 C C . PRO A 1 101 ? -6.409 -0.456 -7.281 1.00 95.88 101 PRO A C 1
ATOM 752 O O . PRO A 1 101 ? -6.667 0.545 -6.611 1.00 95.88 101 PRO A O 1
ATOM 755 N N . GLY A 1 102 ? -5.587 -0.400 -8.323 1.00 93.94 102 GLY A N 1
ATOM 756 C CA . GLY A 1 102 ? -5.049 0.857 -8.828 1.00 93.94 102 GLY A CA 1
ATOM 757 C C . GLY A 1 102 ? -3.928 0.672 -9.834 1.00 93.94 102 GLY A C 1
ATOM 758 O O . GLY A 1 102 ? -3.814 -0.361 -10.489 1.00 93.94 102 GLY A O 1
ATOM 759 N N . GLY A 1 103 ? -3.092 1.699 -9.944 1.00 92.00 103 GLY A N 1
ATOM 760 C CA . GLY A 1 103 ? -1.944 1.705 -10.842 1.00 92.00 103 GLY A CA 1
ATOM 761 C C . GLY A 1 103 ? -0.633 1.971 -10.120 1.00 92.00 103 GLY A C 1
ATOM 762 O O . GLY A 1 103 ? -0.599 2.402 -8.960 1.00 92.00 103 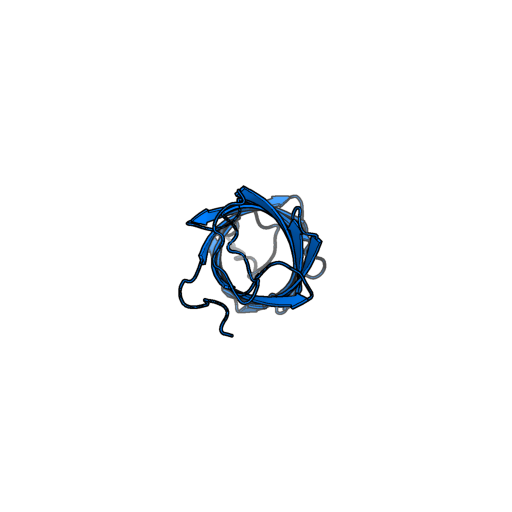GLY A O 1
ATOM 763 N N . ALA A 1 104 ? 0.455 1.732 -10.835 1.00 90.38 104 ALA A N 1
ATOM 764 C CA . ALA A 1 104 ? 1.777 2.201 -10.479 1.00 90.38 104 ALA A CA 1
ATOM 765 C C . ALA A 1 104 ? 2.483 2.766 -11.711 1.00 90.38 104 ALA A C 1
ATOM 767 O O . ALA A 1 104 ? 2.241 2.338 -12.839 1.00 90.38 104 ALA A O 1
ATOM 768 N N . ILE A 1 105 ? 3.351 3.739 -11.479 1.00 90.06 105 ILE A N 1
ATOM 769 C CA . ILE A 1 105 ? 4.213 4.325 -12.494 1.00 90.06 105 ILE A CA 1
ATOM 770 C C . ILE A 1 105 ? 5.635 4.221 -11.970 1.00 90.06 105 ILE A C 1
ATOM 772 O O . ILE A 1 105 ? 5.932 4.733 -10.888 1.00 90.06 105 ILE A O 1
ATOM 776 N N . ALA A 1 106 ? 6.497 3.544 -12.718 1.00 87.25 106 ALA A N 1
ATOM 777 C CA . ALA A 1 106 ? 7.916 3.499 -12.439 1.00 87.25 106 ALA A CA 1
ATOM 778 C C . ALA A 1 106 ? 8.688 4.418 -13.382 1.00 87.25 106 ALA A C 1
ATOM 780 O O . ALA A 1 106 ? 8.365 4.535 -14.563 1.00 87.25 106 ALA A O 1
ATOM 781 N N . PHE A 1 107 ? 9.715 5.049 -12.832 1.00 87.00 107 PHE A N 1
ATOM 782 C CA . PHE A 1 107 ? 10.614 5.968 -13.500 1.00 87.00 107 PHE A CA 1
ATOM 783 C C . PHE A 1 107 ? 12.035 5.450 -13.317 1.00 87.00 107 PHE A C 1
ATOM 785 O O . PHE A 1 107 ? 12.501 5.271 -12.187 1.00 87.00 107 PHE A O 1
ATOM 792 N N . ASP A 1 108 ? 12.726 5.236 -14.426 1.00 82.69 108 ASP A N 1
ATOM 793 C CA . ASP A 1 108 ? 14.146 4.917 -14.446 1.00 82.69 108 ASP A CA 1
ATOM 794 C C . ASP A 1 108 ? 14.857 5.735 -15.540 1.00 82.69 108 ASP A C 1
ATOM 796 O O . ASP A 1 108 ? 14.271 6.600 -16.193 1.00 82.69 108 ASP A O 1
ATOM 800 N N . ARG A 1 109 ? 16.157 5.488 -15.737 1.00 79.62 109 ARG A N 1
ATOM 801 C CA . ARG A 1 109 ? 16.933 6.144 -16.806 1.00 79.62 109 ARG A CA 1
ATOM 802 C C . ARG A 1 109 ? 16.515 5.715 -18.219 1.00 79.62 109 ARG A C 1
ATOM 804 O O . ARG A 1 109 ? 16.946 6.346 -19.178 1.00 79.62 109 ARG A O 1
ATOM 811 N N . ARG A 1 110 ? 15.751 4.631 -18.352 1.00 73.88 110 ARG A N 1
ATOM 812 C CA . ARG A 1 110 ? 15.340 4.016 -19.622 1.00 73.88 110 ARG A CA 1
ATOM 813 C C . ARG A 1 110 ? 13.960 4.508 -20.057 1.00 73.88 110 ARG A C 1
ATOM 815 O O . ARG A 1 110 ? 13.663 4.494 -21.247 1.00 73.88 110 ARG A O 1
ATOM 822 N N . GLY A 1 111 ? 13.136 4.981 -19.124 1.00 82.12 111 GLY A N 1
ATOM 823 C CA . GLY A 1 111 ? 11.870 5.632 -19.412 1.00 82.12 111 GLY A CA 1
ATOM 824 C C . GLY A 1 111 ? 10.855 5.508 -18.283 1.00 82.12 111 GLY A C 1
ATOM 825 O O . GLY A 1 111 ? 11.179 5.462 -17.097 1.00 82.12 111 GLY A O 1
ATOM 826 N N . THR A 1 112 ? 9.585 5.515 -18.677 1.00 87.62 112 THR A N 1
ATOM 827 C CA . THR A 1 112 ? 8.446 5.383 -17.770 1.00 87.62 112 THR A CA 1
ATOM 828 C C . THR A 1 112 ? 7.709 4.086 -18.063 1.00 87.62 112 THR A C 1
ATOM 830 O O . THR A 1 112 ? 7.327 3.837 -19.207 1.00 87.62 112 THR A O 1
ATOM 833 N N . THR A 1 113 ? 7.483 3.290 -17.022 1.00 86.75 113 THR A N 1
ATOM 834 C CA . THR A 1 113 ? 6.711 2.047 -17.089 1.00 86.75 113 THR A CA 1
ATOM 835 C C . THR A 1 113 ? 5.413 2.221 -16.317 1.00 86.75 113 THR A C 1
ATOM 837 O O . THR A 1 113 ? 5.428 2.601 -15.148 1.00 86.75 113 THR A O 1
ATOM 840 N N . ALA A 1 114 ? 4.284 1.938 -16.961 1.00 89.81 114 ALA A N 1
ATOM 841 C CA . ALA A 1 114 ? 2.977 1.901 -16.322 1.00 89.81 114 ALA A CA 1
ATOM 842 C C . ALA A 1 114 ? 2.601 0.456 -15.981 1.00 89.81 114 ALA A C 1
ATOM 844 O O . ALA A 1 114 ? 2.745 -0.448 -16.807 1.00 89.81 114 ALA A O 1
ATOM 845 N N . ALA A 1 115 ? 2.079 0.256 -14.776 1.00 89.31 115 ALA A N 1
ATOM 846 C CA . ALA A 1 115 ? 1.638 -1.033 -14.268 1.00 89.31 115 ALA A CA 1
ATOM 847 C C . ALA A 1 115 ? 0.244 -0.935 -13.647 1.00 89.31 115 ALA A C 1
ATOM 849 O O . ALA A 1 115 ? -0.142 0.094 -13.083 1.00 89.31 115 ALA A O 1
ATOM 850 N N . VAL A 1 116 ? -0.498 -2.035 -13.722 1.00 93.06 116 VAL A N 1
ATOM 851 C CA . VAL A 1 116 ? -1.723 -2.243 -12.950 1.00 93.06 116 VAL A CA 1
ATOM 852 C C . VAL A 1 116 ? -1.387 -2.973 -11.665 1.00 93.06 116 VAL A C 1
ATOM 854 O O . VAL A 1 116 ? -0.492 -3.817 -11.617 1.00 93.06 116 VAL A O 1
ATOM 857 N N . ARG A 1 117 ? -2.118 -2.643 -10.605 1.00 91.38 117 ARG A N 1
ATOM 858 C CA . ARG A 1 117 ? -1.956 -3.263 -9.298 1.00 91.38 117 ARG A CA 1
ATOM 859 C C . ARG A 1 117 ? -3.313 -3.650 -8.733 1.00 91.38 117 ARG A C 1
ATOM 861 O O . ARG A 1 117 ? -4.289 -2.910 -8.854 1.00 91.38 117 ARG A O 1
ATOM 868 N N . ALA A 1 118 ? -3.340 -4.763 -8.026 1.00 94.25 118 ALA A N 1
ATOM 869 C CA . ALA A 1 118 ? -4.466 -5.151 -7.199 1.00 94.25 118 ALA A CA 1
ATOM 870 C C . ALA A 1 118 ? -3.940 -5.744 -5.900 1.00 94.25 118 ALA A C 1
ATOM 872 O O . ALA A 1 118 ? -2.957 -6.479 -5.903 1.00 94.25 118 ALA A O 1
ATOM 873 N N . GLY A 1 119 ? -4.580 -5.432 -4.783 1.00 94.00 119 GLY A N 1
ATOM 874 C CA . GLY A 1 119 ? -4.242 -6.054 -3.515 1.00 94.00 119 GLY A CA 1
ATOM 875 C C . GLY A 1 119 ? -5.469 -6.396 -2.699 1.00 94.00 119 GLY A C 1
ATOM 876 O O . GLY A 1 119 ? -6.556 -5.848 -2.896 1.00 94.00 119 GLY A O 1
ATOM 877 N N . LEU A 1 120 ? -5.265 -7.344 -1.798 1.00 96.50 120 LEU A N 1
ATOM 878 C CA . LEU A 1 120 ? -6.247 -7.821 -0.844 1.00 96.50 120 LEU A CA 1
ATOM 879 C C . LEU A 1 120 ? -5.585 -7.875 0.523 1.00 96.50 120 LEU A C 1
ATOM 881 O O . LEU A 1 120 ? -4.488 -8.408 0.678 1.00 96.50 120 LEU A O 1
ATOM 885 N N . GLY A 1 121 ? -6.253 -7.323 1.522 1.00 94.38 121 GLY A N 1
ATOM 886 C CA . GLY A 1 121 ? -5.755 -7.283 2.882 1.00 94.38 121 GLY A CA 1
ATOM 887 C C . GLY A 1 121 ? -6.862 -7.419 3.907 1.00 94.38 121 GLY A C 1
ATOM 888 O O . GLY A 1 121 ? -8.052 -7.315 3.610 1.00 94.38 121 GLY A O 1
ATOM 889 N N . ILE A 1 122 ? -6.440 -7.648 5.142 1.00 93.88 122 ILE A N 1
ATOM 890 C CA . ILE A 1 122 ? -7.326 -7.725 6.298 1.00 93.88 122 ILE A CA 1
ATOM 891 C C . ILE A 1 122 ? -6.752 -6.789 7.343 1.00 93.88 122 ILE A C 1
ATOM 893 O O . ILE A 1 122 ? -5.651 -7.012 7.827 1.00 93.88 122 ILE A O 1
ATOM 897 N N . GLN A 1 123 ? -7.479 -5.741 7.704 1.00 92.38 123 GLN A N 1
ATOM 898 C CA . GLN A 1 123 ? -7.109 -4.877 8.813 1.00 92.38 123 GLN A CA 1
ATOM 899 C C . GLN A 1 123 ? -7.754 -5.396 10.099 1.00 92.38 123 GLN A C 1
ATOM 901 O O . GLN A 1 123 ? -8.970 -5.528 10.192 1.00 92.38 123 GLN A O 1
ATOM 906 N N . ILE A 1 124 ? -6.931 -5.649 11.110 1.00 91.44 124 ILE A N 1
ATOM 907 C CA . ILE A 1 124 ? -7.333 -6.143 12.422 1.00 91.44 124 ILE A CA 1
ATOM 908 C C . ILE A 1 124 ? -7.048 -5.057 13.453 1.00 91.44 124 ILE A C 1
ATOM 910 O O . ILE A 1 124 ? -5.900 -4.658 13.675 1.00 91.44 124 ILE A O 1
ATOM 914 N N . ARG A 1 125 ? -8.099 -4.578 14.116 1.00 88.19 125 ARG A N 1
ATOM 915 C CA . ARG A 1 125 ? -7.997 -3.618 15.211 1.00 88.19 125 ARG A CA 1
ATOM 916 C C . ARG A 1 125 ? -7.685 -4.334 16.516 1.00 88.19 125 ARG A C 1
ATOM 918 O O . ARG A 1 125 ? -8.558 -4.930 17.135 1.00 88.19 125 ARG A O 1
ATOM 925 N N . LEU A 1 126 ? -6.443 -4.201 16.967 1.00 87.44 126 LEU A N 1
ATOM 926 C CA . LEU A 1 126 ? -5.996 -4.783 18.231 1.00 87.44 126 LEU A CA 1
ATOM 927 C C . LEU A 1 126 ? -6.306 -3.868 19.424 1.00 87.44 126 LEU A C 1
ATOM 929 O O . LEU A 1 126 ? -6.564 -4.346 20.524 1.00 87.44 126 LEU A O 1
ATOM 933 N N . ARG A 1 127 ? -6.277 -2.540 19.230 1.00 84.56 127 ARG A N 1
ATOM 934 C CA . ARG A 1 127 ? -6.633 -1.537 20.253 1.00 84.56 127 ARG A CA 1
ATOM 935 C C . ARG A 1 127 ? -7.316 -0.332 19.609 1.00 84.56 127 ARG A C 1
ATOM 937 O O . ARG A 1 127 ? -7.185 -0.112 18.411 1.00 84.56 127 ARG A O 1
ATOM 944 N N . ARG A 1 128 ? -7.950 0.534 20.414 1.00 76.88 128 ARG A N 1
ATOM 945 C CA . ARG A 1 128 ? -8.622 1.771 19.940 1.00 76.88 128 ARG A CA 1
ATOM 946 C C . ARG A 1 128 ? -7.767 2.654 19.017 1.00 76.88 128 ARG A C 1
ATOM 948 O O . ARG A 1 128 ? -8.319 3.404 18.228 1.00 76.88 128 ARG A O 1
ATOM 955 N N . ARG A 1 129 ? -6.438 2.603 19.142 1.00 81.38 129 ARG A N 1
ATOM 956 C CA . ARG A 1 129 ? -5.488 3.433 18.381 1.00 81.38 129 ARG A CA 1
ATOM 957 C C . ARG A 1 129 ? -4.435 2.617 17.634 1.00 81.38 129 ARG A C 1
ATOM 959 O O . ARG A 1 129 ? -3.429 3.193 17.231 1.00 81.38 129 ARG A O 1
ATOM 966 N N . PHE A 1 130 ? -4.621 1.303 17.524 1.00 87.31 130 PHE A N 1
ATOM 967 C CA . PHE A 1 130 ? -3.642 0.416 16.910 1.00 87.31 130 PHE A CA 1
ATOM 968 C C . PHE A 1 130 ? -4.331 -0.677 16.100 1.00 87.31 130 PHE A C 1
ATOM 970 O O . PHE A 1 130 ? -5.138 -1.444 16.634 1.00 87.31 130 PHE A O 1
ATOM 977 N N . ALA A 1 131 ? -3.977 -0.748 14.823 1.00 89.62 131 ALA A N 1
ATOM 978 C CA . ALA A 1 131 ? -4.409 -1.795 13.918 1.00 89.62 131 ALA A CA 1
ATOM 979 C C . ALA A 1 131 ? -3.216 -2.353 13.142 1.00 89.62 131 ALA A C 1
ATOM 981 O O . ALA A 1 131 ? -2.222 -1.661 12.914 1.00 89.62 131 ALA A O 1
ATOM 982 N N . VAL A 1 132 ? -3.346 -3.606 12.732 1.00 92.62 132 VAL A N 1
ATOM 983 C CA . VAL A 1 132 ? -2.388 -4.296 11.874 1.00 92.62 132 VAL A CA 1
ATOM 984 C C . VAL A 1 132 ? -3.115 -4.711 10.605 1.00 92.62 132 VAL A C 1
ATOM 986 O O . VAL A 1 132 ? -4.247 -5.171 10.682 1.00 92.62 132 VAL A O 1
ATOM 989 N N . GLN A 1 133 ? -2.494 -4.535 9.446 1.00 93.31 133 GLN A N 1
ATOM 990 C CA . GLN A 1 133 ? -3.072 -4.905 8.158 1.00 93.31 133 GLN A CA 1
ATOM 991 C C . GLN A 1 133 ? -2.061 -5.718 7.348 1.00 93.31 133 GLN A C 1
ATOM 993 O O . GLN A 1 133 ? -1.216 -5.123 6.673 1.00 93.31 133 GLN A O 1
ATOM 998 N N . PRO A 1 134 ? -2.098 -7.058 7.429 1.00 94.00 134 PRO A N 1
ATOM 999 C CA . PRO A 1 134 ? -1.537 -7.899 6.384 1.00 94.00 134 PRO A CA 1
ATOM 1000 C C . PRO A 1 134 ? -2.218 -7.621 5.036 1.00 94.00 134 PRO A C 1
ATOM 1002 O O . PRO A 1 134 ? -3.440 -7.464 4.965 1.00 94.00 134 PRO A O 1
ATOM 1005 N N . GLU A 1 135 ? -1.428 -7.572 3.970 1.00 91.94 135 GLU A N 1
ATOM 1006 C CA . GLU A 1 135 ? -1.884 -7.374 2.592 1.00 91.94 135 GLU A CA 1
ATOM 1007 C C . GLU A 1 135 ? -1.054 -8.240 1.644 1.00 91.94 135 GLU A C 1
ATOM 1009 O O . GLU A 1 135 ? 0.158 -8.363 1.805 1.00 91.94 135 GLU A O 1
ATOM 1014 N N . VAL A 1 136 ? -1.699 -8.813 0.635 1.00 93.19 136 VAL A N 1
ATOM 1015 C CA . VAL A 1 136 ? -1.036 -9.376 -0.539 1.00 93.19 136 VAL A CA 1
ATOM 1016 C C . VAL A 1 136 ? -1.361 -8.470 -1.715 1.00 93.19 136 VAL A C 1
ATOM 1018 O O . VAL A 1 136 ? -2.527 -8.187 -1.982 1.00 93.19 136 VAL A O 1
ATOM 1021 N N . THR A 1 137 ? -0.337 -7.996 -2.413 1.00 91.00 137 THR A N 1
ATOM 1022 C CA . THR A 1 137 ? -0.476 -7.146 -3.594 1.00 91.00 137 THR A CA 1
ATOM 1023 C C . THR A 1 137 ? 0.153 -7.843 -4.786 1.00 91.00 137 THR A C 1
ATOM 1025 O O . THR A 1 137 ? 1.288 -8.300 -4.714 1.00 91.00 137 THR A O 1
ATOM 1028 N N . TRP A 1 138 ? -0.568 -7.877 -5.893 1.00 91.19 138 TRP A N 1
ATOM 1029 C CA . TRP A 1 138 ? -0.075 -8.272 -7.198 1.00 91.19 138 TRP A CA 1
ATOM 1030 C C . TRP A 1 138 ? 0.086 -7.034 -8.079 1.00 91.19 138 TRP A C 1
ATOM 1032 O O . TRP A 1 138 ? -0.733 -6.108 -8.035 1.00 91.19 138 TRP A O 1
ATOM 1042 N N . MET A 1 139 ? 1.152 -7.015 -8.869 1.00 88.44 139 MET A N 1
ATOM 1043 C CA . MET A 1 139 ? 1.420 -5.977 -9.849 1.00 88.44 139 MET A CA 1
ATOM 1044 C C . MET A 1 139 ? 1.874 -6.617 -11.154 1.00 88.44 139 MET A C 1
ATOM 1046 O O . MET A 1 139 ? 2.631 -7.584 -11.134 1.00 88.44 139 MET A O 1
ATOM 1050 N N . SER A 1 140 ? 1.398 -6.059 -12.262 1.00 86.94 140 SER A N 1
ATOM 1051 C CA . SER A 1 140 ? 1.782 -6.434 -13.619 1.00 86.94 140 SER A CA 1
ATOM 1052 C C . SER A 1 140 ? 2.007 -5.166 -14.415 1.00 86.94 140 SER A C 1
ATOM 1054 O O . SER A 1 140 ? 1.184 -4.245 -14.372 1.00 86.94 140 SER A O 1
ATOM 1056 N N . ASP A 1 141 ? 3.109 -5.105 -15.144 1.00 84.44 141 ASP A N 1
ATOM 1057 C CA . ASP A 1 141 ? 3.312 -4.062 -16.132 1.00 84.44 141 ASP A CA 1
ATOM 1058 C C . ASP A 1 141 ? 2.257 -4.170 -17.244 1.00 84.44 141 ASP A C 1
ATOM 1060 O O . ASP A 1 141 ? 1.713 -5.235 -17.540 1.00 84.44 141 ASP A O 1
ATOM 1064 N N . VAL A 1 142 ? 1.907 -3.016 -17.803 1.00 85.00 142 VAL A N 1
ATOM 1065 C CA . VAL A 1 142 ? 1.030 -2.898 -18.977 1.00 85.00 142 VAL A CA 1
ATOM 1066 C C . VAL A 1 142 ? 1.842 -2.430 -20.174 1.00 85.00 142 VAL A C 1
ATOM 1068 O O . VAL A 1 142 ? 1.604 -2.849 -21.305 1.00 85.00 142 VAL A O 1
ATOM 1071 N N . LYS A 1 143 ? 2.771 -1.498 -19.933 1.00 80.75 143 LYS A N 1
ATOM 1072 C CA . LYS A 1 143 ? 3.615 -0.900 -20.961 1.00 80.75 143 LYS A CA 1
ATOM 1073 C C . LYS A 1 143 ? 4.845 -0.267 -20.326 1.00 80.75 143 LYS A C 1
ATOM 1075 O O . LYS A 1 143 ? 4.705 0.612 -19.474 1.00 80.75 143 LYS A O 1
ATOM 1080 N N . GLY A 1 144 ? 6.027 -0.622 -20.815 1.00 77.50 144 GLY A N 1
ATOM 1081 C CA . GLY A 1 144 ? 7.262 0.089 -20.505 1.00 77.50 144 GLY A CA 1
ATOM 1082 C C . GLY A 1 144 ? 8.514 -0.774 -20.642 1.00 77.50 144 GLY A C 1
ATOM 1083 O O . GLY A 1 144 ? 8.410 -1.962 -20.930 1.00 77.50 144 GLY A O 1
ATOM 1084 N N . PRO A 1 145 ? 9.697 -0.164 -20.479 1.00 73.94 145 PRO A N 1
ATOM 1085 C CA . PRO A 1 145 ? 10.986 -0.845 -20.610 1.00 73.94 145 PRO A CA 1
ATOM 1086 C C . PRO A 1 145 ? 11.415 -1.647 -19.366 1.00 73.94 145 PRO A C 1
ATOM 1088 O O . PRO A 1 145 ? 12.469 -2.283 -19.395 1.00 73.94 145 PRO A O 1
ATOM 1091 N N . THR A 1 146 ? 10.661 -1.583 -18.266 1.00 72.56 146 THR A N 1
ATOM 1092 C CA . THR A 1 146 ? 11.024 -2.185 -16.973 1.00 72.56 146 THR A CA 1
ATOM 1093 C C . THR A 1 146 ? 10.028 -3.282 -16.603 1.00 72.56 146 THR A C 1
ATOM 1095 O O . THR A 1 146 ? 8.828 -3.027 -16.599 1.00 72.56 146 THR A O 1
ATOM 1098 N N . ASP A 1 147 ? 10.507 -4.462 -16.210 1.00 74.06 147 ASP A N 1
ATOM 1099 C CA . ASP A 1 147 ? 9.642 -5.504 -15.646 1.00 74.06 147 ASP A CA 1
ATOM 1100 C C . ASP A 1 147 ? 9.235 -5.130 -14.207 1.00 74.06 147 ASP A C 1
ATOM 1102 O O . ASP A 1 147 ? 10.076 -4.941 -13.320 1.00 74.06 147 ASP A O 1
ATOM 1106 N N . LEU A 1 148 ? 7.929 -4.963 -13.993 1.00 75.12 148 LEU A N 1
ATOM 1107 C CA . LEU A 1 148 ? 7.314 -4.637 -12.703 1.00 75.12 148 LEU A CA 1
ATOM 1108 C C . LEU A 1 148 ? 6.398 -5.765 -12.203 1.00 75.12 148 LEU A C 1
ATOM 1110 O O . LEU A 1 148 ? 5.662 -5.564 -11.232 1.00 75.12 148 LEU A O 1
ATOM 1114 N N . GLY A 1 149 ? 6.434 -6.934 -12.843 1.00 78.88 149 GLY A N 1
ATOM 1115 C CA . GLY A 1 149 ? 5.649 -8.097 -12.466 1.00 78.88 149 GLY A CA 1
ATOM 1116 C C . GLY A 1 149 ? 6.132 -8.698 -11.149 1.00 78.88 149 GLY A C 1
ATOM 1117 O O . GLY A 1 149 ? 7.191 -9.315 -11.098 1.00 78.88 149 GLY A O 1
ATOM 1118 N N . PHE A 1 150 ? 5.377 -8.534 -10.059 1.00 81.00 150 PHE A N 1
ATOM 1119 C CA . PHE A 1 150 ? 5.691 -9.208 -8.795 1.00 81.00 150 PHE A CA 1
ATOM 1120 C C . PHE A 1 150 ? 4.506 -9.307 -7.833 1.00 81.00 150 PHE A C 1
ATOM 1122 O O . PHE A 1 150 ? 3.546 -8.534 -7.876 1.00 81.00 150 PHE A O 1
ATOM 1129 N N . VAL A 1 151 ? 4.624 -10.249 -6.895 1.00 85.56 151 VAL A N 1
ATOM 1130 C CA . VAL A 1 151 ? 3.742 -10.387 -5.732 1.00 85.56 151 VAL A CA 1
ATOM 1131 C C . VAL A 1 151 ? 4.458 -9.847 -4.495 1.00 85.56 151 VAL A C 1
ATOM 1133 O O . VAL A 1 151 ? 5.625 -10.146 -4.253 1.00 85.56 151 VAL A O 1
ATOM 1136 N N . THR A 1 152 ? 3.764 -9.036 -3.701 1.00 86.19 152 THR A N 1
ATOM 1137 C CA . THR A 1 152 ? 4.246 -8.516 -2.417 1.00 86.19 152 THR A CA 1
ATOM 1138 C C . THR A 1 152 ? 3.358 -9.004 -1.287 1.00 86.19 152 THR A C 1
ATOM 1140 O O . THR A 1 152 ? 2.140 -8.881 -1.364 1.00 86.19 152 THR A O 1
ATOM 1143 N N . ILE A 1 153 ? 3.971 -9.478 -0.210 1.00 89.81 153 ILE A N 1
ATOM 1144 C CA . ILE A 1 153 ? 3.331 -9.727 1.077 1.00 89.81 153 ILE A CA 1
ATOM 1145 C C . ILE A 1 153 ? 3.754 -8.596 2.018 1.00 89.81 153 ILE A C 1
ATOM 1147 O O . ILE A 1 153 ? 4.934 -8.385 2.302 1.00 89.81 153 ILE A O 1
ATOM 1151 N N . GLY A 1 154 ? 2.780 -7.807 2.450 1.00 88.31 154 GLY A N 1
ATOM 1152 C CA . GLY A 1 154 ? 2.964 -6.610 3.251 1.00 88.31 154 GLY A CA 1
ATOM 1153 C C . GLY A 1 154 ? 2.359 -6.740 4.641 1.00 88.31 154 GLY A C 1
ATOM 1154 O O . GLY A 1 154 ? 1.312 -7.358 4.812 1.00 88.31 154 GLY A O 1
ATOM 1155 N N . LEU A 1 155 ? 2.978 -6.090 5.624 1.00 91.69 155 LEU A N 1
ATOM 1156 C CA . LEU A 1 155 ? 2.403 -5.878 6.950 1.00 91.69 155 LEU A CA 1
ATOM 1157 C C . LEU A 1 155 ? 2.392 -4.386 7.285 1.00 91.69 155 LEU A C 1
ATOM 1159 O O . LEU A 1 155 ? 3.443 -3.752 7.329 1.00 91.69 155 LEU A O 1
ATOM 1163 N N . ALA A 1 156 ? 1.219 -3.806 7.529 1.00 88.00 156 ALA A N 1
ATOM 1164 C CA . ALA A 1 156 ? 1.096 -2.401 7.912 1.00 88.00 156 ALA A CA 1
ATOM 1165 C C . ALA A 1 156 ? 0.689 -2.236 9.380 1.00 88.00 156 ALA A C 1
ATOM 1167 O O . ALA A 1 156 ? -0.324 -2.781 9.811 1.00 88.00 156 ALA A O 1
ATOM 1168 N N . PHE A 1 157 ? 1.433 -1.423 10.124 1.00 91.44 157 PHE A N 1
ATOM 1169 C CA . PHE A 1 157 ? 1.118 -0.987 11.481 1.00 91.44 157 PHE A CA 1
ATOM 1170 C C . PHE A 1 157 ? 0.493 0.403 11.428 1.00 91.44 157 PHE A C 1
ATOM 1172 O O . PHE A 1 157 ? 1.103 1.334 10.909 1.00 91.44 157 PHE A O 1
ATOM 1179 N N . GLN A 1 158 ? -0.716 0.559 11.959 1.00 87.62 158 GLN A N 1
ATOM 1180 C CA . GLN A 1 158 ? -1.467 1.812 11.893 1.00 87.62 158 GLN A CA 1
ATOM 1181 C C . GLN A 1 158 ? -1.715 2.338 13.305 1.00 87.62 158 GLN A C 1
ATOM 1183 O O . GLN A 1 158 ? -2.427 1.715 14.095 1.00 87.62 158 GLN A O 1
ATOM 1188 N N . ILE A 1 159 ? -1.114 3.482 13.629 1.00 85.75 159 ILE A N 1
ATOM 1189 C CA . ILE A 1 159 ? -1.137 4.108 14.955 1.00 85.75 159 ILE A CA 1
ATOM 1190 C C . ILE A 1 159 ? -1.933 5.406 14.907 1.00 85.75 159 ILE A C 1
ATOM 1192 O O . ILE A 1 159 ? -1.883 6.145 13.928 1.00 85.75 159 ILE A O 1
ATOM 1196 N N . ARG A 1 160 ? -2.663 5.706 15.989 1.00 71.19 160 ARG A N 1
ATOM 1197 C CA . ARG A 1 160 ? -3.481 6.928 16.093 1.00 71.19 160 ARG A CA 1
ATOM 1198 C C . ARG A 1 160 ? -4.386 7.104 14.871 1.00 71.19 160 ARG A C 1
ATOM 1200 O O . ARG A 1 160 ? -4.558 8.215 14.383 1.00 71.19 160 ARG A O 1
ATOM 1207 N N . GLN A 1 161 ? -4.971 6.006 14.388 1.00 64.25 161 GLN A N 1
ATOM 1208 C CA . GLN A 1 161 ? -6.084 6.111 13.455 1.00 64.25 161 GLN A CA 1
ATOM 1209 C C . GLN A 1 161 ? -7.112 7.058 14.075 1.00 64.25 161 GLN A C 1
ATOM 1211 O O . GLN A 1 161 ? -7.471 6.914 15.250 1.00 64.25 161 GLN A O 1
ATOM 1216 N N . ALA A 1 162 ? -7.516 8.068 13.313 1.00 51.94 162 ALA A N 1
ATOM 1217 C CA . ALA A 1 162 ? -8.573 8.963 13.737 1.00 51.94 162 ALA A CA 1
ATOM 1218 C C . ALA A 1 162 ? -9.855 8.186 14.077 1.00 51.94 162 ALA A C 1
ATOM 1220 O O . ALA A 1 162 ? -10.023 7.059 13.603 1.00 51.94 162 ALA A O 1
ATOM 1221 N N . PRO A 1 163 ? -10.744 8.752 14.913 1.00 45.41 163 PRO A N 1
ATOM 1222 C CA . PRO A 1 163 ? -11.901 8.031 15.427 1.00 45.41 163 PRO A CA 1
ATOM 1223 C C . PRO A 1 163 ? -12.733 7.420 14.287 1.00 45.41 163 PRO A C 1
ATOM 1225 O O . PRO A 1 163 ? -13.186 8.123 13.388 1.00 45.41 163 PRO A O 1
ATOM 1228 N N . GLY A 1 164 ? -12.893 6.096 14.317 1.00 41.62 164 GLY A N 1
ATOM 1229 C CA . GLY A 1 164 ? -13.722 5.311 13.392 1.00 41.62 164 GLY A CA 1
ATOM 1230 C C . GLY A 1 164 ? -13.285 3.843 13.341 1.00 41.62 164 GLY A C 1
ATOM 1231 O O . GLY A 1 164 ? -12.088 3.598 13.372 1.00 41.62 164 GLY A O 1
ATOM 1232 N N . TYR A 1 165 ? -14.242 2.900 13.305 1.00 45.53 165 TYR A N 1
ATOM 1233 C CA . TYR A 1 165 ? -14.201 1.407 13.198 1.00 45.53 165 TYR A CA 1
ATOM 1234 C C . TYR A 1 165 ? -14.423 0.552 14.462 1.00 45.53 165 TYR A C 1
ATOM 1236 O O . TYR A 1 165 ? -13.538 -0.125 14.986 1.00 45.53 165 TYR A O 1
ATOM 1244 N N . GLY A 1 166 ? -15.662 0.597 14.947 1.00 37.88 166 GLY A N 1
ATOM 1245 C CA . GLY A 1 166 ? -16.217 -0.193 16.049 1.00 37.88 166 GLY A CA 1
ATOM 1246 C C . GLY A 1 166 ? -17.127 0.700 16.890 1.00 37.88 166 GLY A C 1
ATOM 1247 O O . GLY A 1 166 ? -16.784 1.879 17.027 1.00 37.88 166 GLY A O 1
ATOM 1248 N N . PRO A 1 167 ? -18.275 0.212 17.413 1.00 34.81 167 PRO A N 1
ATOM 1249 C CA . PRO A 1 167 ? -19.093 1.018 18.313 1.00 34.81 167 PRO A CA 1
ATOM 1250 C C . PRO A 1 167 ? -18.177 1.572 19.398 1.00 34.81 167 PRO A C 1
ATOM 1252 O O . PRO A 1 167 ? -17.230 0.897 19.822 1.00 34.81 167 PRO A O 1
ATOM 1255 N N . SER A 1 168 ? -18.423 2.809 19.823 1.00 43.31 168 SER A N 1
ATOM 1256 C CA . SER A 1 168 ? -17.963 3.243 21.129 1.00 43.31 168 SER A CA 1
ATOM 1257 C C . SER A 1 168 ? -18.243 2.081 22.076 1.00 43.31 168 SER A C 1
ATOM 1259 O O . SER A 1 168 ? -19.398 1.733 22.305 1.00 43.31 168 SER A O 1
ATOM 1261 N N . ILE A 1 169 ? -17.200 1.424 22.594 1.00 46.28 169 ILE A N 1
ATOM 1262 C CA . ILE A 1 169 ? -17.369 0.752 23.874 1.00 46.28 169 ILE A CA 1
ATOM 1263 C C . ILE A 1 169 ? -17.553 1.931 24.815 1.00 46.28 169 ILE A C 1
ATOM 1265 O O . ILE A 1 169 ? -16.587 2.497 25.334 1.00 46.28 169 ILE A O 1
ATOM 1269 N N . GLU A 1 170 ? -18.798 2.381 24.889 1.00 43.88 170 GLU A N 1
ATOM 1270 C CA . GLU A 1 170 ? -19.347 3.168 25.958 1.00 43.88 170 GLU A CA 1
ATOM 1271 C C . GLU A 1 170 ? -19.200 2.251 27.161 1.00 43.88 170 GLU A C 1
ATOM 1273 O O . GLU A 1 170 ? -20.042 1.425 27.492 1.00 43.88 170 GLU A O 1
ATOM 1278 N N . THR A 1 171 ? -18.001 2.268 27.735 1.00 46.88 171 THR A N 1
ATOM 1279 C CA . THR A 1 171 ? -17.852 1.842 29.105 1.00 46.88 171 THR A CA 1
ATOM 1280 C C . THR A 1 171 ? -18.520 2.965 29.878 1.00 46.8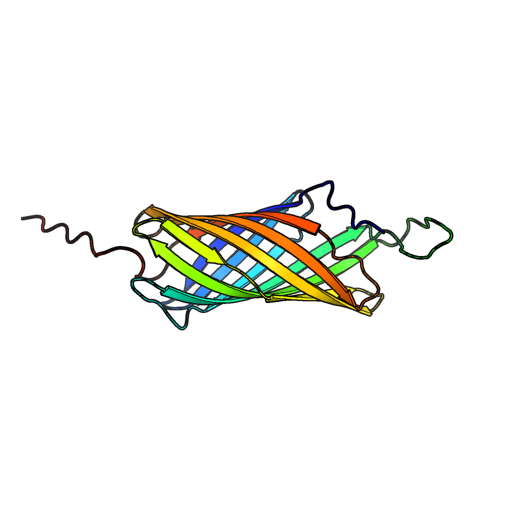8 171 THR A C 1
ATOM 1282 O O . THR A 1 171 ? -17.856 3.912 30.290 1.00 46.88 171 THR A O 1
ATOM 1285 N N . GLU A 1 172 ? -19.846 2.885 30.005 1.00 44.88 172 GLU A N 1
ATOM 1286 C CA . GLU A 1 172 ? -20.505 3.292 31.236 1.00 44.88 172 GLU A CA 1
ATOM 1287 C C . GLU A 1 172 ? -19.715 2.619 32.361 1.00 44.88 172 GLU A C 1
ATOM 1289 O O . GLU A 1 172 ? -19.900 1.446 32.686 1.00 44.88 172 GLU A O 1
ATOM 1294 N N . ARG A 1 173 ? -18.731 3.332 32.902 1.00 43.91 173 ARG A N 1
ATOM 1295 C CA . ARG A 1 173 ? -18.332 3.109 34.279 1.00 43.91 173 ARG A CA 1
ATOM 1296 C C . ARG A 1 173 ? -19.156 4.084 35.095 1.00 43.91 173 ARG A C 1
ATOM 1298 O O . ARG A 1 173 ? -18.879 5.281 35.090 1.00 43.91 173 ARG A O 1
ATOM 1305 N N . LYS A 1 174 ? -20.204 3.518 35.696 1.00 41.09 174 LYS A N 1
ATOM 1306 C CA . LYS A 1 174 ? -20.687 3.915 37.018 1.00 41.09 174 LYS A CA 1
ATOM 1307 C C . LYS A 1 174 ? -19.522 4.084 37.989 1.00 41.09 174 LYS A C 1
ATOM 1309 O O . LYS A 1 174 ? -18.536 3.318 37.851 1.00 41.09 174 LYS A O 1
#

Secondary structure (DSSP, 8-state):
----TTS-EEEEEEEEEETTTEEEEEEEEETEEEEEEEEEEEEE-SSEEEEEEEEEEEEEEEPPP--TT------EEEEEEEEEEEEEEEEETTEEEEE--EEEEEE-SS-EEEEEEEEEEEEEEEETTEEEEEEEEEEEEEESSS---EEEEEEEEEESPPS-SS--------

Radius of gyration: 18.27 Å; chains: 1; bounding box: 46×32×64 Å

pLDDT: mean 77.72, std 17.54, range [34.81, 96.5]

Sequence (174 aa):
MDADASIPRFSASWRTGVGERFEIGMQAGILSPVGFDVKWNPVRGRTFDLAFMTRGSLSVSLGQRHEGTSEELNSTGVLGVVHLPVLLGLNAGPVTFVGSPGGAIAFDRRGTTAAVRAGLGIQIRLRRRFAVQPEVTWMSDVKGPTDLGFVTIGLAFQIRQAPGYGPSIETERK